Protein AF-A0A5J4L5I6-F1 (afdb_monomer)

Solvent-accessible surface area (backbone atoms only — not comparable to full-atom values): 4939 Å² total; per-residue (Å²): 133,78,43,72,41,58,67,65,55,52,66,69,16,68,43,88,88,40,43,83,54,40,84,34,52,78,45,77,41,84,80,75,45,49,52,69,75,55,45,64,55,45,54,58,53,50,38,60,73,71,68,47,88,56,70,71,64,58,75,79,54,52,67,67,52,49,50,49,43,33,66,76,26,59,26,31,69,78,50,61,73,108

Secondary structure (DSSP, 8-state):
--EEE-THHHHHT-STTTHHHHTTEEEE---PPPPHHHHHHHHHHHHHHTT-GGGGGGGSSHHHHHHHHHHHHTT-TTTTT-

Radius of gyration: 16.84 Å; Cα contacts (8 Å, |Δi|>4): 76; chains: 1; bounding box: 37×24×40 Å

Organism: NCBI:txid433727

Structure (mmCIF, N/CA/C/O backbone):
data_AF-A0A5J4L5I6-F1
#
_entry.id   AF-A0A5J4L5I6-F1
#
loop_
_atom_site.group_PDB
_atom_site.id
_atom_site.type_symbol
_atom_site.label_atom_id
_atom_site.label_alt_id
_atom_site.label_comp_id
_atom_site.label_asym_id
_atom_site.label_entity_id
_atom_site.label_seq_id
_atom_site.pdbx_PDB_ins_code
_atom_site.Cartn_x
_atom_site.Cartn_y
_atom_site.Cartn_z
_atom_site.occupancy
_atom_site.B_iso_or_equiv
_atom_site.auth_seq_id
_atom_site.auth_comp_id
_atom_site.auth_asym_id
_atom_site.auth_atom_id
_atom_site.pdbx_PDB_model_num
ATOM 1 N N . MET A 1 1 ? 14.754 10.926 -14.645 1.00 55.25 1 MET A N 1
ATOM 2 C CA . MET A 1 1 ? 13.607 10.250 -14.000 1.00 55.25 1 MET A CA 1
ATOM 3 C C . MET A 1 1 ? 14.102 8.928 -13.436 1.00 55.25 1 MET A C 1
ATOM 5 O O . MET A 1 1 ? 14.542 8.092 -14.216 1.00 55.25 1 MET A O 1
ATOM 9 N N . LEU A 1 2 ? 14.119 8.796 -12.108 1.00 57.50 2 LEU A N 1
ATOM 10 C CA . LEU A 1 2 ? 14.506 7.578 -11.391 1.00 57.50 2 LEU A CA 1
ATOM 11 C C . LEU A 1 2 ? 13.222 6.860 -10.977 1.00 57.50 2 LEU A C 1
ATOM 13 O O . LEU A 1 2 ? 12.324 7.492 -10.422 1.00 57.50 2 LEU A O 1
ATOM 17 N N . LEU A 1 3 ? 13.115 5.574 -11.291 1.00 61.66 3 LEU A N 1
ATOM 18 C CA . LEU A 1 3 ? 11.977 4.748 -10.904 1.00 61.66 3 LEU A CA 1
ATOM 19 C C . LEU A 1 3 ? 12.339 4.009 -9.611 1.00 61.66 3 LEU A C 1
ATOM 21 O O . LEU A 1 3 ? 13.376 3.353 -9.538 1.00 61.66 3 LEU A O 1
ATOM 25 N N . ALA A 1 4 ? 11.499 4.126 -8.588 1.00 60.38 4 ALA A N 1
ATOM 26 C CA . ALA A 1 4 ? 11.653 3.431 -7.312 1.00 60.38 4 ALA A CA 1
ATOM 27 C C . ALA A 1 4 ? 10.297 2.849 -6.897 1.00 60.38 4 ALA A C 1
ATOM 29 O O . ALA A 1 4 ? 9.263 3.493 -7.092 1.00 60.38 4 ALA A O 1
ATOM 30 N N . GLY A 1 5 ? 10.280 1.622 -6.374 1.00 65.56 5 GLY A N 1
ATOM 31 C CA . GLY A 1 5 ? 9.037 0.958 -5.991 1.00 65.56 5 GLY A CA 1
ATOM 32 C C . GLY A 1 5 ? 9.171 -0.552 -5.808 1.00 65.56 5 GLY A C 1
ATOM 33 O O . GLY A 1 5 ? 10.260 -1.071 -5.565 1.00 65.56 5 GLY A O 1
ATOM 34 N N . GLN A 1 6 ? 8.036 -1.247 -5.909 1.00 64.06 6 GLN A N 1
ATOM 35 C CA . GLN A 1 6 ? 7.936 -2.695 -5.716 1.00 64.06 6 GLN A CA 1
ATOM 36 C C . GLN A 1 6 ? 8.847 -3.474 -6.672 1.00 64.06 6 GLN A C 1
ATOM 38 O O . GLN A 1 6 ? 8.953 -3.142 -7.850 1.00 64.06 6 GLN A O 1
ATOM 43 N N . ASN A 1 7 ? 9.419 -4.576 -6.183 1.00 63.28 7 ASN A N 1
ATOM 44 C CA . ASN A 1 7 ? 10.337 -5.437 -6.943 1.00 63.28 7 ASN A CA 1
ATOM 45 C C . ASN A 1 7 ? 9.780 -5.891 -8.305 1.00 63.28 7 ASN A C 1
ATOM 47 O O . ASN A 1 7 ? 10.533 -6.012 -9.267 1.00 63.28 7 ASN A O 1
ATOM 51 N N . LEU A 1 8 ? 8.457 -6.043 -8.402 1.00 66.19 8 LEU A N 1
ATOM 52 C CA . LEU A 1 8 ? 7.744 -6.449 -9.615 1.00 66.19 8 LEU A CA 1
ATOM 53 C C . LEU A 1 8 ? 7.788 -5.404 -10.748 1.00 66.19 8 LEU A C 1
ATOM 55 O O . LEU A 1 8 ? 7.362 -5.704 -11.863 1.00 66.19 8 LEU A O 1
ATOM 59 N N . LEU A 1 9 ? 8.264 -4.172 -10.502 1.00 67.44 9 LEU A N 1
ATOM 60 C CA . LEU A 1 9 ? 8.417 -3.170 -11.566 1.00 67.44 9 LEU A CA 1
ATOM 61 C C . LEU A 1 9 ? 9.396 -3.642 -12.645 1.00 67.44 9 LEU A C 1
ATOM 63 O O . LEU A 1 9 ? 9.131 -3.436 -13.825 1.00 67.44 9 LEU A O 1
ATOM 67 N N . ILE A 1 10 ? 10.494 -4.294 -12.256 1.00 68.12 10 ILE A N 1
ATOM 68 C CA . ILE A 1 10 ? 11.488 -4.800 -13.212 1.00 68.12 10 ILE A CA 1
ATOM 69 C C . ILE A 1 10 ? 10.859 -5.876 -14.101 1.00 68.12 10 ILE A C 1
ATOM 71 O O . ILE A 1 10 ? 11.041 -5.835 -15.316 1.00 68.12 10 ILE A O 1
ATOM 75 N N . ASP A 1 11 ? 10.055 -6.769 -13.523 1.00 72.44 11 ASP A N 1
ATOM 76 C CA . ASP A 1 11 ? 9.365 -7.831 -14.263 1.00 72.44 11 ASP A CA 1
ATOM 77 C C . ASP A 1 11 ? 8.345 -7.256 -15.256 1.00 72.44 11 ASP A C 1
ATOM 79 O O . ASP A 1 11 ? 8.275 -7.686 -16.406 1.00 72.44 11 ASP A O 1
ATOM 83 N N . LYS A 1 12 ? 7.628 -6.192 -14.868 1.00 68.88 12 LYS A N 1
ATOM 84 C CA . LYS A 1 12 ? 6.731 -5.443 -15.768 1.00 68.88 12 LYS A CA 1
ATOM 85 C C . LYS A 1 12 ? 7.477 -4.712 -16.897 1.00 68.88 12 LYS A C 1
ATOM 87 O O . LYS A 1 12 ? 6.873 -4.405 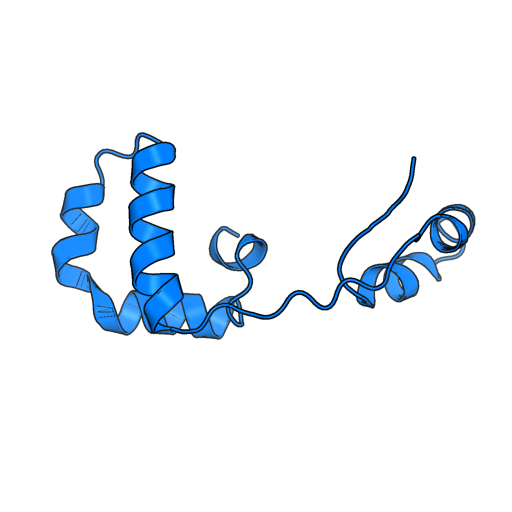-17.925 1.00 68.88 12 LYS A O 1
ATOM 92 N N . PHE A 1 13 ? 8.777 -4.450 -16.740 1.00 70.56 13 PHE A N 1
ATOM 93 C CA . PHE A 1 13 ? 9.623 -3.807 -17.753 1.00 70.56 13 PHE A CA 1
ATOM 94 C C . PHE A 1 13 ? 10.415 -4.779 -18.636 1.00 70.56 13 PHE A C 1
ATOM 96 O O . PHE A 1 13 ? 11.157 -4.340 -19.514 1.00 70.56 13 PHE A O 1
ATOM 103 N N . GLN A 1 14 ? 10.230 -6.092 -18.469 1.00 69.75 14 GLN A N 1
ATOM 104 C CA . GLN A 1 14 ? 10.784 -7.081 -19.400 1.00 69.75 14 GLN A CA 1
ATOM 105 C C . GLN A 1 14 ? 10.034 -7.118 -20.743 1.00 69.75 14 GLN A C 1
ATOM 107 O O . GLN A 1 14 ? 10.525 -7.714 -21.703 1.00 69.75 14 GLN A O 1
ATOM 112 N N . TYR A 1 15 ? 8.882 -6.443 -20.845 1.00 75.12 15 TYR A N 1
ATOM 113 C CA . TYR A 1 15 ? 8.174 -6.268 -22.109 1.00 75.12 15 TYR A CA 1
ATOM 114 C C . TYR A 1 15 ? 9.027 -5.459 -23.098 1.00 75.12 15 TYR A C 1
ATOM 116 O O . TYR A 1 15 ? 9.697 -4.491 -22.737 1.00 75.12 15 TYR A O 1
ATOM 124 N N . HIS A 1 16 ? 9.021 -5.858 -24.369 1.00 67.94 16 HIS A N 1
ATOM 125 C CA . HIS A 1 16 ? 10.038 -5.431 -25.335 1.00 67.94 16 HIS A CA 1
ATOM 126 C C . HIS A 1 16 ? 10.110 -3.905 -25.550 1.00 67.94 16 HIS A C 1
ATOM 128 O O . HIS A 1 16 ? 11.173 -3.371 -25.860 1.00 67.94 16 HIS A O 1
ATOM 134 N N . THR A 1 17 ? 8.996 -3.201 -25.343 1.00 73.19 17 THR A N 1
ATOM 135 C CA . THR A 1 17 ? 8.862 -1.743 -25.489 1.00 73.19 17 THR A CA 1
ATOM 136 C C . THR A 1 17 ? 9.256 -0.954 -24.238 1.00 73.19 17 THR A C 1
ATOM 138 O O . THR A 1 17 ? 9.585 0.225 -24.340 1.00 73.19 17 THR A O 1
ATOM 141 N N . SER A 1 18 ? 9.256 -1.578 -23.058 1.00 74.06 18 SER A N 1
ATOM 142 C CA . SER A 1 18 ? 9.519 -0.925 -21.769 1.00 74.06 18 SER A CA 1
ATOM 143 C C . SER A 1 18 ? 10.912 -1.220 -21.200 1.00 74.06 18 SER A C 1
ATOM 145 O O . SER A 1 18 ? 11.314 -0.609 -20.209 1.00 74.06 18 SER A O 1
ATOM 147 N N . ARG A 1 19 ? 11.706 -2.057 -21.881 1.00 71.94 19 ARG A N 1
ATOM 148 C CA . ARG A 1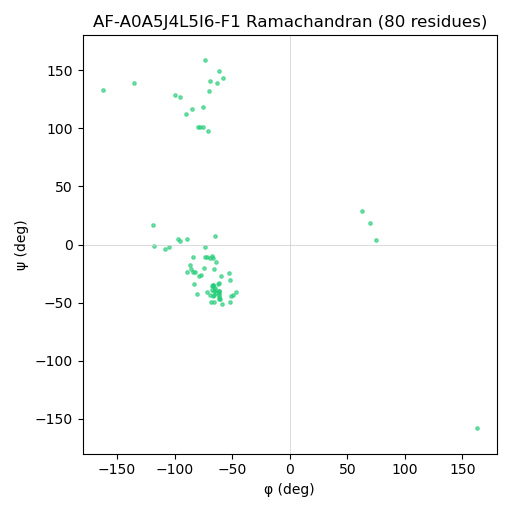 19 ? 13.108 -2.371 -21.547 1.00 71.94 19 ARG A CA 1
ATOM 149 C C . ARG A 1 19 ? 14.003 -1.156 -21.235 1.00 71.94 19 ARG A C 1
ATOM 151 O O . ARG A 1 19 ? 14.752 -1.240 -20.262 1.00 71.94 19 ARG A O 1
ATOM 158 N N . PRO A 1 20 ? 13.935 -0.012 -21.954 1.00 76.38 20 PRO A N 1
ATOM 159 C CA . PRO A 1 20 ? 14.746 1.169 -21.623 1.00 76.38 20 PRO A CA 1
ATOM 160 C C . PRO A 1 20 ? 14.435 1.796 -20.253 1.00 76.38 20 PRO A C 1
ATOM 162 O O . PRO A 1 20 ? 15.206 2.619 -19.761 1.00 76.38 20 PRO A O 1
ATOM 165 N N . LEU A 1 21 ? 13.299 1.443 -19.643 1.00 73.00 21 LEU A N 1
ATOM 166 C CA . LEU A 1 21 ? 12.890 1.907 -18.317 1.00 73.00 21 LEU A CA 1
ATOM 167 C C . LEU A 1 21 ? 13.411 0.996 -17.199 1.00 73.00 21 LEU A C 1
ATOM 169 O O . LEU A 1 21 ? 13.596 1.470 -16.080 1.00 73.00 21 LEU A O 1
ATOM 173 N N . ALA A 1 22 ? 13.715 -0.272 -17.497 1.00 71.75 22 ALA A N 1
ATOM 174 C CA . ALA A 1 22 ? 14.238 -1.227 -16.520 1.00 71.75 22 ALA A CA 1
ATOM 175 C C . ALA A 1 22 ? 15.593 -0.785 -15.943 1.00 71.75 22 ALA A C 1
ATOM 177 O O . ALA A 1 22 ? 15.811 -0.875 -14.737 1.00 71.75 22 ALA A O 1
ATOM 178 N N . SER A 1 23 ? 16.477 -0.226 -16.777 1.00 72.31 23 SER A N 1
ATOM 179 C CA . SER A 1 23 ? 17.78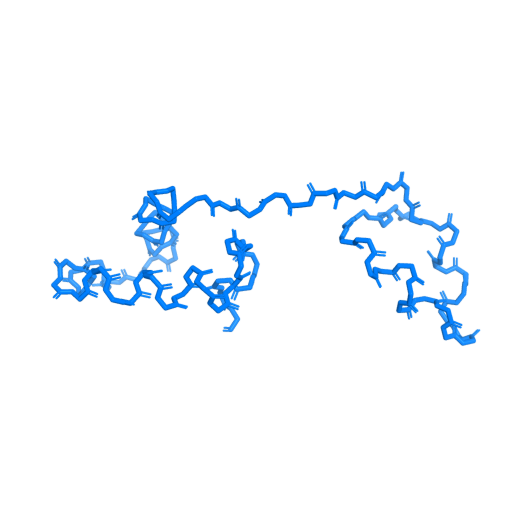3 0.299 -16.344 1.00 72.31 23 SER A CA 1
ATOM 180 C C . SER A 1 23 ? 17.687 1.565 -15.485 1.00 72.31 23 SER A C 1
ATOM 182 O O . SER A 1 23 ? 18.675 1.973 -14.883 1.00 72.31 23 SER A O 1
ATOM 184 N N . ARG A 1 24 ? 16.504 2.191 -15.410 1.00 74.31 24 ARG A N 1
ATOM 185 C CA . ARG A 1 24 ? 16.241 3.398 -14.610 1.00 74.31 24 ARG A CA 1
ATOM 186 C C . ARG A 1 24 ? 15.620 3.086 -13.246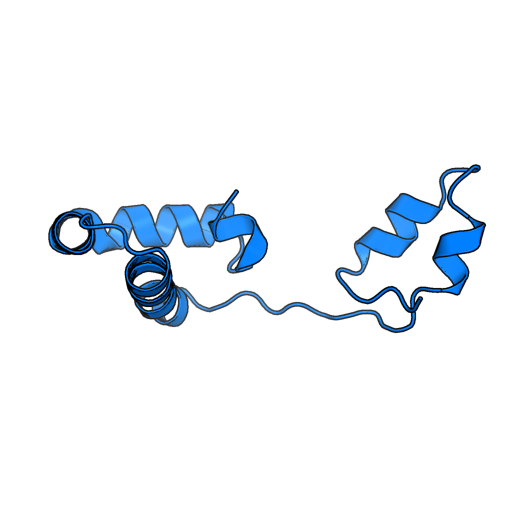 1.00 74.31 24 ARG A C 1
ATOM 188 O O . ARG A 1 24 ? 15.259 4.020 -12.526 1.00 74.31 24 ARG A O 1
ATOM 195 N N . VAL A 1 25 ? 15.478 1.805 -12.891 1.00 70.75 25 VAL A N 1
ATOM 196 C CA . VAL A 1 25 ? 15.010 1.377 -11.568 1.00 70.75 25 VAL A CA 1
ATOM 197 C C . VAL A 1 25 ? 16.174 1.463 -10.581 1.00 70.75 25 VAL A C 1
ATOM 199 O O . VAL A 1 25 ? 17.051 0.605 -10.564 1.00 70.75 25 VAL A O 1
ATOM 202 N N . ALA A 1 26 ? 16.197 2.525 -9.778 1.00 61.16 26 ALA A N 1
ATOM 203 C CA . ALA A 1 26 ? 17.322 2.861 -8.903 1.00 61.16 26 ALA A CA 1
ATOM 204 C C . ALA A 1 26 ? 17.299 2.127 -7.552 1.00 61.16 26 ALA A C 1
ATOM 206 O O . ALA A 1 26 ? 18.283 2.151 -6.819 1.00 61.16 26 ALA A O 1
ATOM 207 N N . GLY A 1 27 ? 16.192 1.462 -7.213 1.00 61.59 27 GLY A N 1
ATOM 208 C CA . GLY A 1 27 ? 16.068 0.761 -5.942 1.00 61.59 27 GLY A CA 1
ATOM 209 C C . GLY A 1 27 ? 14.934 -0.252 -5.934 1.00 61.59 27 GLY A C 1
ATOM 210 O O . GLY A 1 27 ? 13.806 0.046 -6.327 1.00 61.59 27 GLY A O 1
ATOM 211 N N . ARG A 1 28 ? 15.257 -1.453 -5.450 1.00 61.88 28 ARG A N 1
ATOM 212 C CA . ARG A 1 28 ? 14.293 -2.440 -4.965 1.00 61.88 28 ARG A CA 1
ATOM 213 C C . ARG A 1 28 ? 13.808 -1.961 -3.602 1.00 61.88 28 ARG A C 1
ATOM 215 O O . ARG A 1 28 ? 14.534 -2.095 -2.621 1.00 61.88 28 ARG A O 1
ATOM 222 N N . SER A 1 29 ? 12.625 -1.364 -3.529 1.00 62.72 29 SER A N 1
ATOM 223 C CA . SER A 1 29 ? 12.047 -0.993 -2.237 1.00 62.72 29 SER A CA 1
ATOM 224 C C . SER A 1 29 ? 11.210 -2.159 -1.724 1.00 62.72 29 SER A C 1
ATOM 226 O O . SER A 1 29 ? 10.167 -2.489 -2.295 1.00 62.72 29 SER A O 1
ATOM 228 N N . HIS A 1 30 ? 11.670 -2.792 -0.641 1.00 65.75 30 HIS A N 1
ATOM 229 C CA . HIS A 1 30 ? 10.824 -3.682 0.145 1.00 65.75 30 HIS A CA 1
ATOM 230 C C . HIS A 1 30 ? 9.812 -2.810 0.887 1.00 65.75 30 HIS A C 1
ATOM 232 O O . HIS A 1 30 ? 10.134 -2.175 1.886 1.00 65.75 30 HIS A O 1
ATOM 238 N N . LEU A 1 31 ? 8.612 -2.700 0.323 1.00 69.81 31 LEU A N 1
ATOM 239 C CA . LEU A 1 31 ? 7.498 -2.067 1.009 1.00 69.81 31 LEU A CA 1
ATOM 240 C C . LEU A 1 31 ? 6.964 -3.084 2.010 1.00 69.81 31 LEU A C 1
ATOM 242 O O . LEU A 1 31 ? 6.281 -4.032 1.621 1.00 69.81 31 LEU A O 1
ATOM 246 N N . GLU A 1 32 ? 7.341 -2.910 3.270 1.00 77.44 32 GLU A N 1
ATOM 247 C CA . GLU A 1 32 ? 6.800 -3.697 4.367 1.00 77.44 32 GLU A CA 1
ATOM 248 C C . GLU A 1 32 ? 5.337 -3.297 4.588 1.00 77.44 32 GLU A C 1
ATOM 250 O O . GLU A 1 32 ? 4.990 -2.112 4.595 1.00 77.44 32 GLU A O 1
ATOM 255 N N . GLY A 1 33 ? 4.462 -4.295 4.691 1.00 82.69 33 GLY A N 1
ATOM 256 C CA . GLY A 1 33 ? 3.060 -4.058 5.001 1.00 82.69 33 GLY A CA 1
ATOM 257 C C . GLY A 1 33 ? 2.912 -3.575 6.441 1.00 82.69 33 GLY A C 1
ATOM 258 O O . GLY A 1 33 ? 3.578 -4.079 7.343 1.00 82.69 33 GLY A O 1
ATOM 259 N N . LEU A 1 34 ? 2.011 -2.624 6.675 1.00 87.44 34 LEU A N 1
ATOM 260 C CA . LEU A 1 34 ? 1.631 -2.251 8.034 1.00 87.44 34 LEU A CA 1
ATOM 261 C C . LEU A 1 34 ? 1.021 -3.437 8.766 1.00 87.44 34 LEU A C 1
ATOM 263 O O . LEU A 1 34 ? 0.352 -4.284 8.172 1.00 87.44 34 LEU A O 1
ATOM 267 N N . ARG A 1 35 ? 1.212 -3.469 10.082 1.00 90.31 35 ARG A N 1
ATOM 268 C CA . ARG A 1 35 ? 0.504 -4.411 10.950 1.00 90.31 35 ARG A CA 1
ATOM 269 C C . ARG A 1 35 ? -0.950 -3.969 11.093 1.00 90.31 35 ARG A C 1
ATOM 271 O O . ARG A 1 35 ? -1.259 -2.792 10.927 1.00 90.31 35 ARG A O 1
ATOM 278 N N . LEU A 1 36 ? -1.822 -4.899 11.473 1.00 85.69 36 LEU A N 1
ATOM 279 C CA . LEU A 1 36 ? -3.255 -4.640 11.650 1.00 85.69 36 LEU A CA 1
ATOM 280 C C . LEU A 1 36 ? -3.527 -3.428 12.562 1.00 85.69 36 LEU A C 1
ATOM 282 O O . LEU A 1 36 ? -4.190 -2.488 12.142 1.00 85.69 36 LEU A O 1
ATOM 286 N N . LYS A 1 37 ? -2.887 -3.391 13.738 1.00 86.25 37 LYS A N 1
ATOM 287 C CA . LYS A 1 37 ? -2.902 -2.252 14.676 1.00 86.25 37 LYS A CA 1
ATOM 288 C C . LYS A 1 37 ? -2.586 -0.912 14.005 1.00 86.25 37 LYS A C 1
ATOM 290 O O . LYS A 1 37 ? -3.168 0.116 14.329 1.00 86.25 37 LYS A O 1
ATOM 295 N N . ASP A 1 38 ? -1.587 -0.900 13.131 1.00 87.00 38 ASP A N 1
ATOM 296 C CA . ASP A 1 38 ? -1.130 0.340 12.518 1.00 87.00 38 ASP A CA 1
ATOM 297 C C . ASP A 1 38 ? -2.093 0.749 11.376 1.00 87.00 38 ASP A C 1
ATOM 299 O O . ASP A 1 38 ? -2.296 1.938 11.133 1.00 87.00 38 ASP A O 1
ATOM 303 N N . MET A 1 39 ? -2.774 -0.221 10.743 1.00 87.69 39 MET A N 1
ATOM 304 C CA . MET A 1 39 ? -3.869 0.008 9.788 1.00 87.69 39 MET A CA 1
ATOM 305 C C . MET A 1 39 ? -5.114 0.622 10.458 1.00 87.69 39 MET A C 1
ATOM 307 O O . MET A 1 39 ? -5.762 1.484 9.864 1.00 87.69 39 MET A O 1
ATOM 311 N N . GLU A 1 40 ? -5.412 0.243 11.706 1.00 86.44 40 GLU A N 1
ATOM 312 C CA . GLU A 1 40 ? -6.508 0.821 12.505 1.00 86.44 40 GLU A CA 1
ATOM 313 C C . GLU A 1 40 ? -6.330 2.321 12.761 1.00 86.44 40 GLU A C 1
ATOM 315 O O . GLU A 1 40 ? -7.317 3.048 12.829 1.00 86.44 40 GLU A O 1
ATOM 320 N N . GLY A 1 41 ? -5.086 2.793 12.902 1.00 85.50 41 GLY A N 1
ATOM 321 C CA . GLY A 1 41 ? -4.780 4.221 13.020 1.00 85.50 41 GLY A CA 1
ATOM 322 C C . GLY A 1 41 ? -4.686 4.923 11.665 1.00 85.50 41 GLY A C 1
ATOM 323 O O . GLY A 1 41 ? -5.069 6.083 11.530 1.00 85.50 41 GLY A O 1
ATOM 324 N N . TYR A 1 42 ? -4.205 4.211 10.646 1.00 87.56 42 TYR A N 1
ATOM 325 C CA . TYR A 1 42 ? -4.008 4.756 9.309 1.00 87.56 42 TYR A CA 1
ATOM 326 C C . TYR A 1 42 ? -5.312 5.150 8.606 1.00 87.56 42 TYR A C 1
ATOM 328 O O . TYR A 1 42 ? -5.416 6.258 8.084 1.00 87.56 42 TYR A O 1
ATOM 336 N N . LEU A 1 43 ? -6.299 4.252 8.584 1.00 84.75 43 LEU A N 1
ATOM 337 C CA . LEU A 1 43 ? -7.563 4.466 7.875 1.00 84.75 43 LEU A CA 1
ATOM 338 C C . LEU A 1 43 ? -8.329 5.716 8.352 1.00 84.75 43 LEU A C 1
ATOM 340 O O . LEU A 1 43 ? -8.654 6.548 7.503 1.00 84.75 43 LEU A O 1
ATOM 344 N N . PRO A 1 44 ? -8.582 5.924 9.661 1.00 82.94 44 PRO A N 1
ATOM 345 C CA . PRO A 1 44 ? -9.266 7.131 10.124 1.00 82.94 44 PRO A CA 1
ATOM 346 C C . PRO A 1 44 ? -8.441 8.394 9.869 1.00 82.94 44 PRO A C 1
ATOM 348 O O . PRO A 1 44 ? -9.002 9.412 9.473 1.00 82.94 44 PRO A O 1
ATOM 351 N N . HIS A 1 45 ? -7.113 8.326 10.017 1.00 85.06 45 HIS A N 1
ATOM 352 C CA . HIS A 1 45 ? -6.238 9.453 9.701 1.00 85.06 45 HIS A CA 1
ATOM 353 C C . HIS A 1 45 ? -6.325 9.843 8.218 1.00 85.06 45 HIS A C 1
ATOM 355 O O . HIS A 1 45 ? -6.395 11.024 7.881 1.00 85.06 45 HIS A O 1
ATOM 361 N N . HIS A 1 46 ? -6.360 8.860 7.314 1.00 84.25 46 HIS A N 1
ATOM 362 C CA . HIS A 1 46 ? -6.484 9.137 5.888 1.00 84.25 46 HIS A CA 1
ATOM 363 C C . HIS A 1 46 ? -7.855 9.725 5.519 1.00 84.25 46 HIS A C 1
ATOM 365 O O . HIS A 1 46 ? -7.907 10.654 4.714 1.00 84.25 46 HIS A O 1
ATOM 371 N N . LEU A 1 47 ? -8.935 9.237 6.139 1.00 81.31 47 LEU A N 1
ATOM 372 C CA . LEU A 1 47 ? -10.303 9.736 5.936 1.00 81.31 47 LEU A CA 1
ATOM 373 C C . LEU A 1 47 ? -10.508 11.164 6.461 1.00 81.31 47 LEU A C 1
ATOM 375 O O . LEU A 1 47 ? -11.212 11.965 5.844 1.00 81.31 47 LEU A O 1
ATOM 379 N N . GLU A 1 48 ? -9.856 11.500 7.575 1.00 82.62 48 GLU A N 1
ATOM 380 C CA . GLU A 1 48 ? -9.812 12.864 8.101 1.00 82.62 48 GLU A CA 1
ATOM 381 C C . GLU A 1 48 ? -9.140 13.816 7.103 1.00 82.62 48 GLU A C 1
ATOM 383 O O . GLU A 1 48 ? -9.679 14.880 6.796 1.00 82.62 48 GLU A O 1
ATOM 388 N N . ILE A 1 49 ? -8.007 13.403 6.524 1.00 84.19 49 ILE A N 1
ATOM 389 C CA . ILE A 1 49 ? -7.289 14.195 5.515 1.00 84.19 49 ILE A CA 1
ATOM 390 C C . ILE A 1 49 ? -8.095 14.324 4.214 1.00 84.19 49 ILE A C 1
ATOM 392 O O . ILE A 1 49 ? -8.039 15.371 3.568 1.00 84.19 49 ILE A O 1
ATOM 396 N N . SER A 1 50 ? -8.851 13.296 3.809 1.00 81.06 50 SER A N 1
ATOM 397 C CA . SER A 1 50 ? -9.671 13.344 2.589 1.00 81.06 50 SER A CA 1
ATOM 398 C C . SER A 1 50 ? -10.931 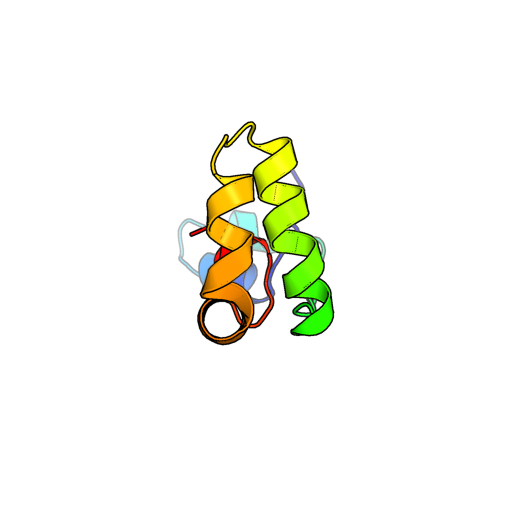14.208 2.724 1.00 81.06 50 SER A C 1
ATOM 400 O O . SER A 1 50 ? -11.663 14.364 1.747 1.00 81.06 50 SER A O 1
ATOM 402 N N . GLY A 1 51 ? -11.190 14.785 3.905 1.00 70.31 51 GLY A N 1
ATOM 403 C CA . GLY A 1 51 ? -12.347 15.647 4.158 1.00 70.31 51 GLY A CA 1
ATOM 404 C C . GLY A 1 51 ? -13.678 14.893 4.172 1.00 70.31 51 GLY A C 1
ATOM 405 O O . GLY A 1 51 ? -14.742 15.498 4.016 1.00 70.31 51 GLY A O 1
ATOM 406 N N . SER A 1 52 ? -13.643 13.569 4.332 1.00 64.44 52 SER A N 1
ATOM 407 C CA . SER A 1 52 ? -14.843 12.743 4.351 1.00 64.44 52 SER A CA 1
ATOM 408 C C . SER A 1 52 ? -15.553 12.911 5.697 1.00 64.44 52 SER A C 1
ATOM 410 O O . SER A 1 52 ? -15.046 12.509 6.739 1.00 64.44 52 SER A O 1
ATOM 412 N N . GLN A 1 53 ? -16.789 13.421 5.681 1.00 56.06 53 GLN A N 1
ATOM 413 C CA . GLN A 1 53 ? -17.671 13.516 6.864 1.00 56.06 53 GLN A CA 1
ATOM 414 C C . GLN A 1 53 ? -18.089 12.137 7.435 1.00 56.06 53 GLN A C 1
ATOM 416 O O . GLN A 1 53 ? -18.928 12.031 8.327 1.00 56.06 53 GLN A O 1
ATOM 421 N N . GLU A 1 54 ? -17.506 11.059 6.911 1.00 55.44 54 GLU A N 1
ATOM 422 C CA . GLU A 1 54 ? -17.787 9.661 7.220 1.00 55.44 54 GLU A CA 1
ATOM 423 C C . GLU A 1 54 ? -16.942 9.117 8.386 1.00 55.44 54 GLU A C 1
ATOM 425 O O . GLU A 1 54 ? -17.088 7.956 8.770 1.00 55.44 54 GLU A O 1
ATOM 430 N N . ASN A 1 55 ? -16.134 9.969 9.034 1.00 52.50 55 ASN A N 1
ATOM 431 C CA . ASN A 1 55 ? -15.420 9.638 10.275 1.00 52.50 55 ASN A CA 1
ATOM 432 C C . ASN A 1 55 ? -16.352 9.089 11.376 1.00 52.50 55 ASN A C 1
ATOM 434 O O . ASN A 1 55 ? -15.920 8.313 12.226 1.00 52.50 55 ASN A O 1
ATOM 438 N N . GLN A 1 56 ? -17.648 9.422 11.339 1.00 51.19 56 GLN A N 1
ATOM 439 C CA . GLN A 1 56 ? -18.641 8.901 12.285 1.00 51.19 56 GLN A CA 1
ATOM 440 C C . GLN A 1 56 ? -19.092 7.458 11.981 1.00 51.19 56 GLN A C 1
ATOM 442 O O . GLN A 1 56 ? -19.439 6.734 12.916 1.00 51.19 56 GLN A O 1
ATOM 447 N N . ARG A 1 57 ? -19.030 6.985 10.724 1.00 52.88 57 ARG A N 1
ATOM 448 C CA . ARG A 1 57 ? -19.441 5.612 10.348 1.00 52.88 57 ARG A CA 1
ATOM 449 C C . ARG A 1 57 ? -18.361 4.565 10.614 1.00 52.88 57 ARG A C 1
ATOM 451 O O . ARG A 1 57 ? -18.686 3.408 10.864 1.00 52.88 57 ARG A O 1
ATOM 458 N N . PHE A 1 58 ? -17.094 4.976 10.666 1.00 58.34 58 PHE A N 1
ATOM 459 C CA . PHE A 1 58 ? -15.983 4.093 11.031 1.00 58.34 58 PHE A CA 1
ATOM 460 C C . PHE A 1 58 ? -15.955 3.713 12.515 1.00 58.34 58 PHE A C 1
ATOM 462 O O . PHE A 1 58 ? -15.208 2.819 12.881 1.00 58.34 58 PHE A O 1
ATOM 469 N N . SER A 1 59 ? -16.758 4.336 13.383 1.00 51.91 59 SER A N 1
ATOM 470 C CA . SER A 1 59 ? -16.746 4.040 14.824 1.00 51.91 59 SER A CA 1
ATOM 471 C C . SER A 1 59 ? -17.415 2.704 15.202 1.00 51.91 59 SER A C 1
ATOM 473 O O . SER A 1 59 ? -17.085 2.156 16.252 1.00 51.91 59 SER A O 1
ATOM 475 N N . GLY A 1 60 ? -18.285 2.147 14.342 1.00 53.31 60 GLY A N 1
ATOM 476 C CA . GLY A 1 60 ? -19.119 0.970 14.648 1.00 53.31 60 GLY A CA 1
ATOM 477 C C . GLY A 1 60 ? -18.898 -0.290 13.795 1.00 53.31 60 GLY A C 1
ATOM 478 O O . GLY A 1 60 ? -19.559 -1.289 14.046 1.00 53.31 60 GLY A O 1
ATOM 479 N N . VAL A 1 61 ? -17.991 -0.272 12.808 1.00 53.12 61 VAL A N 1
ATOM 480 C CA . VAL A 1 61 ? -17.778 -1.371 11.822 1.00 53.12 61 VAL A CA 1
ATOM 481 C C . VAL A 1 61 ? -16.345 -1.957 11.918 1.00 53.12 61 VAL A C 1
ATOM 483 O O . VAL A 1 61 ? -15.833 -2.579 10.994 1.00 53.12 61 VAL A O 1
ATOM 486 N N . ARG A 1 62 ? -15.647 -1.690 13.033 1.00 62.38 62 ARG A N 1
ATOM 487 C CA . ARG A 1 62 ? -14.179 -1.522 13.070 1.00 62.38 62 ARG A CA 1
ATOM 488 C C . ARG A 1 62 ? -13.346 -2.768 12.803 1.00 62.38 62 ARG A C 1
ATOM 490 O O . ARG A 1 62 ? -12.449 -2.687 11.974 1.00 62.38 62 ARG A O 1
ATOM 497 N N . ASP A 1 63 ? -13.603 -3.891 13.457 1.00 67.19 63 ASP A N 1
ATOM 498 C CA . ASP A 1 63 ? -12.576 -4.944 13.470 1.00 67.19 63 ASP A CA 1
ATOM 499 C C . ASP A 1 63 ? -12.585 -5.779 12.186 1.00 67.19 63 ASP A C 1
ATOM 501 O O . ASP A 1 63 ? -11.540 -6.030 11.589 1.00 67.19 63 ASP A O 1
ATOM 505 N N . GLU A 1 64 ? -13.767 -6.145 11.695 1.00 80.50 64 GLU A N 1
ATOM 506 C CA . GLU A 1 64 ? -13.910 -6.994 10.508 1.00 80.50 64 GLU A CA 1
ATOM 507 C C . GLU A 1 64 ? -13.541 -6.249 9.222 1.00 80.50 64 GLU A C 1
ATOM 509 O O . GLU A 1 64 ? -12.854 -6.803 8.363 1.00 80.50 64 GLU A O 1
ATOM 514 N N . ALA A 1 65 ? -13.941 -4.978 9.096 1.00 83.12 65 ALA A N 1
ATOM 515 C CA . ALA A 1 65 ? -13.620 -4.168 7.924 1.00 83.12 65 ALA A CA 1
ATOM 516 C C . ALA A 1 65 ? -12.125 -3.834 7.859 1.00 83.12 65 ALA A C 1
ATOM 518 O O . ALA A 1 65 ? 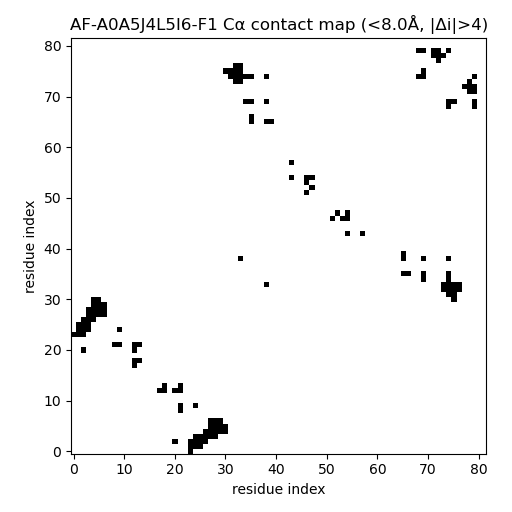-11.513 -3.956 6.797 1.00 83.12 65 ALA A O 1
ATOM 519 N N . VAL A 1 66 ? -11.511 -3.462 8.989 1.00 85.94 66 VAL A N 1
ATOM 520 C CA . VAL A 1 66 ? -10.068 -3.185 9.035 1.00 85.94 66 VAL A CA 1
ATOM 521 C C . VAL A 1 66 ? -9.270 -4.460 8.774 1.00 85.94 66 VAL A C 1
ATOM 523 O O . VAL A 1 66 ? -8.307 -4.421 8.006 1.00 85.94 66 VAL A O 1
ATOM 526 N N . LEU A 1 67 ? -9.697 -5.602 9.322 1.00 87.94 67 LEU A N 1
ATOM 527 C CA . LEU A 1 67 ? -9.089 -6.897 9.027 1.00 87.94 67 LEU A CA 1
ATOM 528 C C . LEU A 1 67 ? -9.216 -7.254 7.541 1.00 87.94 67 LEU A C 1
ATOM 530 O O . LEU A 1 67 ? -8.221 -7.623 6.923 1.00 87.94 67 LEU A O 1
ATOM 534 N N . ALA A 1 68 ? -10.397 -7.100 6.940 1.00 87.44 68 ALA A N 1
ATOM 535 C CA . ALA A 1 68 ? -10.614 -7.385 5.523 1.00 87.44 68 ALA A CA 1
ATOM 536 C C . ALA A 1 68 ? -9.743 -6.499 4.614 1.00 87.44 68 ALA A C 1
ATOM 538 O O . ALA A 1 68 ? -9.110 -7.003 3.685 1.00 87.44 68 ALA A O 1
ATOM 539 N N . ILE A 1 69 ? -9.644 -5.198 4.912 1.00 88.06 69 ILE A N 1
ATOM 540 C CA . ILE A 1 69 ? -8.787 -4.254 4.176 1.00 88.06 69 ILE A CA 1
ATOM 541 C C . ILE A 1 69 ? -7.309 -4.607 4.362 1.00 88.06 69 ILE A C 1
ATOM 543 O O . ILE A 1 69 ? -6.539 -4.606 3.398 1.00 88.06 69 ILE A O 1
ATOM 547 N N . HIS A 1 70 ? -6.888 -4.938 5.584 1.00 89.12 70 HIS A N 1
ATOM 548 C CA . HIS A 1 70 ? -5.514 -5.348 5.876 1.00 89.12 70 HIS A CA 1
ATOM 549 C C . HIS A 1 70 ? -5.127 -6.612 5.099 1.00 89.12 70 HIS A C 1
ATOM 551 O O . HIS A 1 70 ? -4.098 -6.612 4.421 1.00 89.12 70 HIS A O 1
ATOM 557 N N . GLN A 1 71 ? -5.987 -7.633 5.110 1.00 88.62 71 GLN A N 1
ATOM 558 C CA . GLN A 1 71 ? -5.772 -8.892 4.391 1.00 88.62 71 GLN A CA 1
ATOM 559 C C . GLN A 1 71 ? -5.799 -8.701 2.868 1.00 88.62 71 GLN A C 1
ATOM 561 O O . GLN A 1 71 ? -4.915 -9.196 2.171 1.00 88.62 71 GLN A O 1
ATOM 566 N N . GLY A 1 72 ? -6.755 -7.931 2.339 1.00 85.38 72 GLY A N 1
ATOM 567 C CA . GLY A 1 72 ? -6.864 -7.654 0.902 1.00 85.38 72 GLY A CA 1
ATOM 568 C C . GLY A 1 72 ? -5.709 -6.808 0.353 1.00 85.38 72 GLY A C 1
ATOM 569 O O . GLY A 1 72 ? -5.242 -7.024 -0.767 1.00 85.38 72 GLY A O 1
ATOM 570 N N . SER A 1 73 ? -5.192 -5.872 1.154 1.00 86.00 73 SER A N 1
ATOM 571 C CA . SER A 1 73 ? -4.060 -5.015 0.775 1.00 86.00 73 SER A CA 1
ATOM 572 C C . SER A 1 73 ? -2.689 -5.634 1.070 1.00 86.00 73 SER A C 1
ATOM 574 O O . SER A 1 73 ? -1.679 -5.174 0.524 1.00 86.00 73 SER A O 1
ATOM 576 N N . GLY A 1 74 ? -2.625 -6.657 1.930 1.00 86.56 74 GLY A N 1
ATOM 577 C CA . GLY A 1 74 ? -1.379 -7.176 2.498 1.00 86.56 74 GLY A CA 1
ATOM 578 C C . GLY A 1 74 ? -0.643 -6.139 3.357 1.00 86.56 74 GLY A C 1
ATOM 579 O O . GLY A 1 74 ? 0.585 -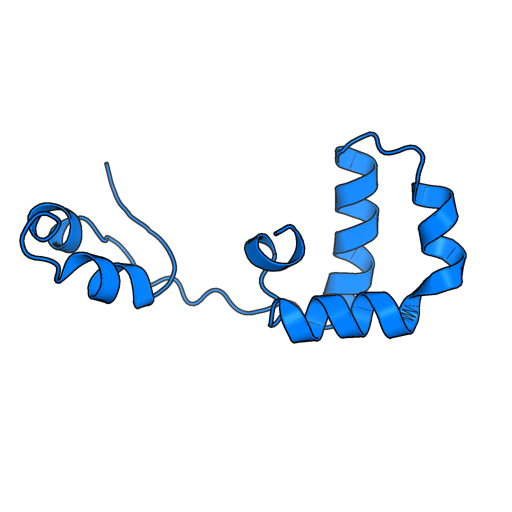6.122 3.379 1.00 86.56 74 GLY A O 1
ATOM 580 N N . GLY A 1 75 ? -1.379 -5.208 3.974 1.00 84.31 75 GLY A N 1
ATOM 581 C CA . GLY A 1 75 ? -0.826 -4.087 4.742 1.00 84.31 75 GLY A CA 1
ATOM 582 C C . GLY A 1 75 ? -0.229 -2.953 3.895 1.00 84.31 75 GLY A C 1
ATOM 583 O O . GLY A 1 75 ? 0.332 -2.006 4.446 1.00 84.31 75 GLY A O 1
ATOM 584 N N . LEU A 1 76 ? -0.319 -3.016 2.562 1.00 86.56 76 LEU A N 1
ATOM 585 C CA . LEU A 1 76 ? 0.243 -1.994 1.680 1.00 86.56 76 LEU A CA 1
ATOM 586 C C .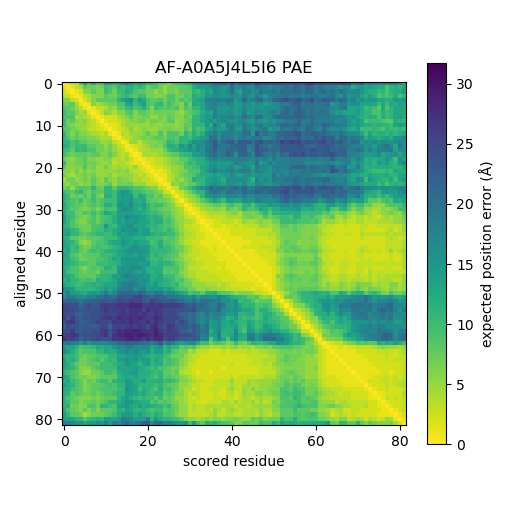 LEU A 1 76 ? -0.726 -0.828 1.492 1.00 86.56 76 LEU A C 1
ATOM 588 O O . LEU A 1 76 ? -1.761 -0.967 0.842 1.00 86.56 76 LEU A O 1
ATOM 592 N N . LEU A 1 77 ? -0.313 0.355 1.943 1.00 84.38 77 LEU A N 1
ATOM 593 C CA . LEU A 1 77 ? -1.127 1.573 1.926 1.00 84.38 77 LEU A CA 1
ATOM 594 C C . LEU A 1 77 ? -1.750 1.903 0.571 1.00 84.38 77 LEU A C 1
ATOM 596 O O . LEU A 1 77 ? -2.937 2.186 0.478 1.00 84.38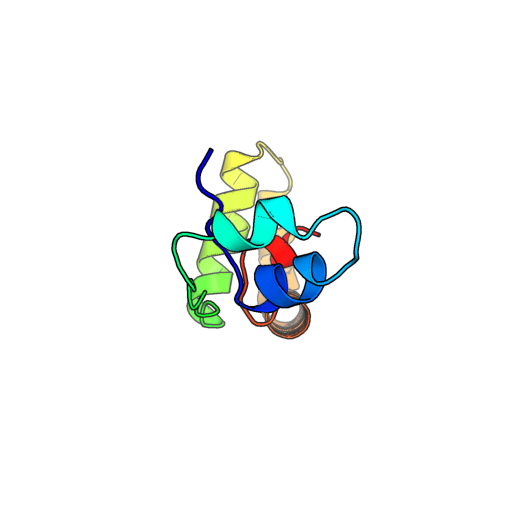 77 LEU A O 1
ATOM 600 N N . ARG A 1 78 ? -0.975 1.793 -0.514 1.00 82.94 78 ARG A N 1
ATOM 601 C CA . ARG A 1 78 ? -1.496 2.079 -1.859 1.00 82.94 78 ARG A CA 1
ATOM 602 C C . ARG A 1 78 ? -2.631 1.135 -2.271 1.00 82.94 78 ARG A C 1
ATOM 604 O O . ARG A 1 78 ? -3.505 1.564 -3.011 1.00 82.94 78 ARG A O 1
ATOM 611 N N . LYS A 1 79 ? -2.594 -0.130 -1.840 1.00 81.94 79 LYS A N 1
ATOM 612 C CA . LYS A 1 79 ? -3.637 -1.124 -2.144 1.00 81.94 79 LYS A CA 1
ATOM 613 C C . LYS A 1 79 ? -4.822 -1.034 -1.187 1.00 81.94 79 LYS A C 1
ATOM 615 O O . LYS A 1 79 ? -5.910 -1.441 -1.547 1.00 81.94 79 LYS A O 1
ATOM 620 N N . ALA A 1 80 ? -4.630 -0.496 0.016 1.00 81.69 80 ALA A N 1
ATOM 621 C CA . ALA A 1 80 ? -5.729 -0.264 0.953 1.00 81.69 80 ALA A CA 1
ATOM 622 C C . ALA A 1 80 ? -6.724 0.805 0.453 1.00 81.69 80 ALA A C 1
ATOM 624 O O . ALA A 1 80 ? -7.793 0.953 1.031 1.00 81.69 80 ALA A O 1
ATOM 625 N N . HIS A 1 81 ? -6.369 1.551 -0.602 1.00 75.56 81 HIS A N 1
ATOM 626 C CA . HIS A 1 81 ? -7.179 2.623 -1.195 1.00 75.56 81 HIS A CA 1
ATOM 627 C C . HIS A 1 81 ? -7.781 2.281 -2.563 1.00 75.56 81 HIS A C 1
ATOM 629 O O . HIS A 1 81 ? -8.427 3.144 -3.157 1.00 75.56 81 HIS A O 1
ATOM 635 N N . SER A 1 82 ? -7.460 1.112 -3.127 1.00 60.97 82 SER A N 1
ATOM 636 C CA . SER A 1 82 ? -7.837 0.746 -4.502 1.00 60.97 82 SER A CA 1
ATOM 637 C C . SER A 1 82 ? -9.227 0.151 -4.603 1.00 60.97 82 SER A C 1
ATOM 639 O O . SER A 1 82 ? -9.555 -0.638 -3.692 1.00 60.97 82 SER A O 1
#

Sequence (82 aa):
MLLAGQNLLIDKFQYHTSRPLASRVAGRSHLEGLRLKDMEGYLPHHLEISGSQENQRFSGVRDEAVLAIHQGSGGLLRKAHS

pLDDT: mean 73.67, std 11.57, range [51.19, 90.31]

Foldseek 3Di:
DADEDAPCVLVVQVPPVNVVCNVRHPDHDPPQADDLVVLLVVVLVVCVVVVPPCNVVCPPPPDPLSVVLCVQQVNHPVSSVD

Mean predicted aligned error: 10.42 Å